Protein AF-A0A936VTT3-F1 (afdb_monomer)

Secondary structure (DSSP, 8-state):
--HHHHHHHHHHHHHHHHHHHHHHHHHHHHHHHHHHHHHHHHHHHHHHHHHHHHHHHHHHHHHHHHTT--HHHHHHHHHHHHHHHHH----HHHHHHHHHHHHHHHHHHHHHHTTT--TT---TTHHHHHHHHHHHHHHHHHHHHHHHHHHHHHTT-

Structure (mmCIF, N/CA/C/O backbone):
data_AF-A0A936VTT3-F1
#
_entry.id   AF-A0A936VTT3-F1
#
loop_
_atom_site.group_PDB
_atom_site.id
_atom_site.type_symbol
_atom_site.label_atom_id
_atom_site.label_alt_id
_atom_site.label_comp_id
_atom_site.label_asym_id
_atom_site.label_entity_id
_atom_site.label_seq_id
_atom_site.pdbx_PDB_ins_code
_atom_site.Cartn_x
_atom_site.Cartn_y
_atom_site.Cartn_z
_atom_site.occupancy
_atom_site.B_iso_or_equiv
_atom_site.auth_seq_id
_atom_site.auth_comp_id
_atom_site.auth_asym_id
_atom_site.auth_atom_id
_atom_site.pdbx_PDB_model_num
ATOM 1 N N . MET A 1 1 ? 55.363 -8.078 -52.628 1.00 52.88 1 MET A N 1
ATOM 2 C CA . MET A 1 1 ? 54.860 -7.042 -51.697 1.00 52.88 1 MET A CA 1
ATOM 3 C C . MET A 1 1 ? 53.351 -7.205 -51.496 1.00 52.88 1 MET A C 1
ATOM 5 O O . MET A 1 1 ? 52.594 -6.647 -52.268 1.00 52.88 1 MET A O 1
ATOM 9 N N . GLY A 1 2 ? 52.887 -8.005 -50.527 1.00 60.19 2 GLY A N 1
ATOM 10 C CA . GLY A 1 2 ? 51.433 -8.240 -50.359 1.00 60.19 2 GLY A CA 1
ATOM 11 C C . GLY A 1 2 ? 50.963 -8.640 -48.955 1.00 60.19 2 GLY A C 1
ATOM 12 O O . GLY A 1 2 ? 49.777 -8.562 -48.660 1.00 60.19 2 GLY A O 1
ATOM 13 N N . ARG A 1 3 ? 51.879 -9.020 -48.052 1.00 55.97 3 ARG A N 1
ATOM 14 C CA . ARG A 1 3 ? 51.529 -9.394 -46.670 1.00 55.97 3 ARG A CA 1
ATOM 15 C C . ARG A 1 3 ? 51.174 -8.180 -45.801 1.00 55.97 3 ARG A C 1
ATOM 17 O O . ARG A 1 3 ? 50.223 -8.247 -45.038 1.00 55.97 3 ARG A O 1
ATOM 24 N N . SER A 1 4 ? 51.875 -7.057 -45.973 1.00 63.56 4 SER A N 1
ATOM 25 C CA . SER A 1 4 ? 51.636 -5.826 -45.198 1.00 63.56 4 SER A CA 1
ATOM 26 C C . SER A 1 4 ? 50.225 -5.258 -45.416 1.00 63.56 4 SER A C 1
ATOM 28 O O . SER A 1 4 ? 49.505 -4.994 -44.457 1.00 63.56 4 SER A O 1
ATOM 30 N N . SER A 1 5 ? 49.774 -5.179 -46.672 1.00 64.44 5 SER A N 1
ATOM 31 C CA . SER A 1 5 ? 48.447 -4.653 -47.016 1.00 64.44 5 SER A CA 1
ATOM 32 C C . SER A 1 5 ? 47.303 -5.517 -46.477 1.00 64.44 5 SER A C 1
ATOM 34 O O . SER A 1 5 ? 46.291 -4.979 -46.038 1.00 64.44 5 SER A O 1
ATOM 36 N N . LYS A 1 6 ? 47.479 -6.846 -46.440 1.00 70.00 6 LYS A N 1
ATOM 37 C CA . LYS A 1 6 ? 46.494 -7.772 -45.865 1.00 70.00 6 LYS A CA 1
ATOM 38 C C . LYS A 1 6 ? 46.367 -7.602 -44.346 1.00 70.00 6 LYS A C 1
ATOM 40 O O . LYS A 1 6 ? 45.257 -7.502 -43.846 1.00 70.00 6 LYS A O 1
ATOM 45 N N . HIS A 1 7 ? 47.482 -7.454 -43.626 1.00 70.75 7 HIS A N 1
ATOM 46 C CA . HIS A 1 7 ? 47.455 -7.195 -42.179 1.00 70.75 7 HIS A CA 1
ATOM 47 C C . HIS A 1 7 ? 46.799 -5.857 -41.811 1.00 70.75 7 HIS A C 1
ATOM 49 O O . HIS A 1 7 ? 46.135 -5.769 -40.779 1.00 70.75 7 HIS A O 1
ATOM 55 N N . ILE A 1 8 ? 46.980 -4.820 -42.637 1.00 71.44 8 ILE A N 1
ATOM 56 C CA . ILE A 1 8 ? 46.328 -3.515 -42.447 1.00 71.44 8 ILE A CA 1
ATOM 57 C C . ILE A 1 8 ? 44.819 -3.631 -42.698 1.00 71.44 8 ILE A C 1
ATOM 59 O O . ILE A 1 8 ? 44.032 -3.138 -41.894 1.00 71.44 8 ILE A O 1
ATOM 63 N N . TYR A 1 9 ? 44.416 -4.323 -43.768 1.00 75.19 9 TYR A N 1
ATOM 64 C CA . TYR A 1 9 ? 43.008 -4.576 -44.075 1.00 75.19 9 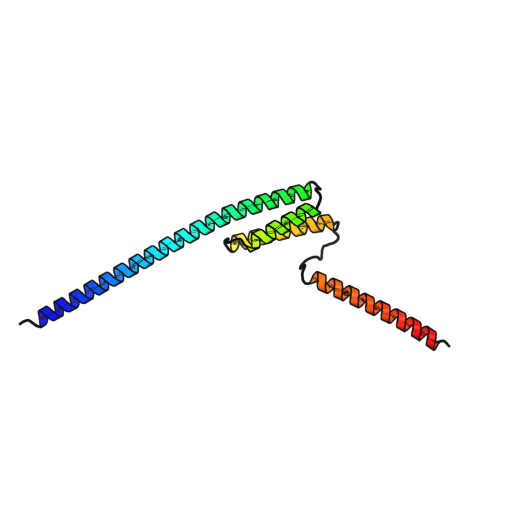TYR A CA 1
ATOM 65 C C . TYR A 1 9 ? 42.311 -5.383 -42.972 1.00 75.19 9 TYR A C 1
ATOM 67 O O . TYR A 1 9 ? 41.268 -4.961 -42.480 1.00 75.19 9 TYR A O 1
ATOM 75 N N . ASP A 1 10 ? 42.925 -6.477 -42.513 1.00 72.62 10 ASP A N 1
ATOM 76 C CA . ASP A 1 10 ? 42.374 -7.319 -41.448 1.00 72.62 10 ASP A CA 1
ATOM 77 C C . ASP A 1 10 ? 42.230 -6.523 -40.137 1.00 72.62 10 ASP A C 1
ATOM 79 O O . ASP A 1 10 ? 41.182 -6.571 -39.497 1.00 72.62 10 ASP A O 1
ATOM 83 N N . LYS A 1 11 ? 43.235 -5.716 -39.754 1.00 75.44 11 LYS A N 1
ATOM 84 C CA . LYS A 1 11 ? 43.142 -4.830 -38.576 1.00 75.44 11 LYS A CA 1
ATOM 85 C C . LYS A 1 11 ? 42.006 -3.818 -38.687 1.00 75.44 11 LYS A C 1
ATOM 87 O O . LYS A 1 11 ? 41.320 -3.584 -37.694 1.00 75.44 11 LYS A O 1
ATOM 92 N N . ASN A 1 12 ? 41.821 -3.219 -39.861 1.00 77.88 12 ASN A N 1
ATOM 93 C CA . ASN A 1 12 ? 40.739 -2.268 -40.093 1.00 77.88 12 ASN A CA 1
ATOM 94 C C . ASN A 1 12 ? 39.377 -2.963 -40.000 1.00 77.88 12 ASN A C 1
ATOM 96 O O . ASN A 1 12 ? 38.514 -2.476 -39.282 1.00 77.88 12 ASN A O 1
ATOM 100 N N . LEU A 1 13 ? 39.227 -4.153 -40.590 1.00 81.19 13 LEU A N 1
ATOM 101 C CA . LEU A 1 13 ? 38.000 -4.947 -40.502 1.00 81.19 13 LEU A CA 1
ATOM 102 C C . LEU A 1 13 ? 37.660 -5.336 -39.053 1.00 81.19 13 LEU A C 1
ATOM 104 O O . LEU A 1 13 ? 36.518 -5.200 -38.620 1.00 81.19 13 LEU A O 1
ATOM 108 N N . PHE A 1 14 ? 38.648 -5.772 -38.263 1.00 81.88 14 PHE A N 1
ATOM 109 C CA . PHE A 1 14 ? 38.439 -6.062 -36.839 1.00 81.88 14 PHE A CA 1
ATOM 110 C C . PHE A 1 14 ? 38.088 -4.812 -36.028 1.00 81.88 14 PHE A C 1
ATOM 112 O O . PHE A 1 14 ? 37.293 -4.898 -35.089 1.00 81.88 14 PHE A O 1
ATOM 119 N N . ARG A 1 15 ? 38.655 -3.654 -36.382 1.00 85.56 15 ARG A N 1
ATOM 120 C CA . ARG A 1 15 ? 38.317 -2.378 -35.749 1.00 85.56 15 ARG A CA 1
ATOM 121 C C . ARG A 1 15 ? 36.884 -1.968 -36.075 1.00 85.56 15 ARG A C 1
ATOM 123 O O . ARG A 1 15 ? 36.133 -1.692 -35.151 1.00 85.56 15 ARG A O 1
ATOM 130 N N . ASP A 1 16 ? 36.482 -2.046 -37.338 1.00 85.06 16 ASP A N 1
ATOM 131 C CA . ASP A 1 16 ? 35.131 -1.700 -37.785 1.00 85.06 16 ASP A CA 1
ATOM 132 C C . ASP A 1 16 ? 34.078 -2.634 -37.164 1.00 85.06 16 ASP A C 1
ATOM 134 O O . ASP A 1 16 ? 33.021 -2.186 -36.719 1.00 85.06 16 ASP A O 1
ATOM 138 N N . HIS A 1 17 ? 34.378 -3.932 -37.038 1.00 87.50 17 HIS A N 1
ATOM 139 C CA . HIS A 1 17 ? 33.523 -4.876 -36.311 1.00 87.50 17 HIS A CA 1
ATOM 140 C C . HIS A 1 17 ? 33.445 -4.566 -34.810 1.00 87.50 17 HIS A C 1
ATOM 142 O O . HIS A 1 17 ? 32.365 -4.644 -34.223 1.00 87.50 17 HIS A O 1
ATOM 148 N N . SER A 1 18 ? 34.565 -4.197 -34.184 1.00 88.19 18 SER A N 1
ATOM 149 C CA . SER A 1 18 ? 34.611 -3.801 -32.771 1.00 88.19 18 SER A CA 1
ATOM 150 C C . SER A 1 18 ? 33.811 -2.521 -32.520 1.00 88.19 18 SER A C 1
ATOM 152 O O . SER A 1 18 ? 33.022 -2.456 -31.577 1.00 88.19 18 SER A O 1
ATOM 154 N N . ASP A 1 19 ? 33.947 -1.530 -33.399 1.00 91.25 19 ASP A N 1
ATOM 155 C CA . ASP A 1 19 ? 33.220 -0.266 -33.320 1.00 91.25 19 ASP A CA 1
ATOM 156 C C . ASP A 1 19 ? 31.721 -0.471 -33.596 1.00 91.25 19 ASP A C 1
ATOM 158 O O . ASP A 1 19 ? 30.884 0.074 -32.873 1.00 91.25 19 ASP A O 1
ATOM 162 N N . SER A 1 20 ? 31.363 -1.345 -34.544 1.00 92.69 20 SER A N 1
ATOM 163 C CA . SER A 1 20 ? 29.973 -1.760 -34.779 1.00 92.69 20 SER A CA 1
ATOM 164 C C . SER A 1 20 ? 29.367 -2.458 -33.558 1.00 92.69 20 SER A C 1
ATOM 166 O O . SER A 1 20 ? 28.242 -2.147 -33.165 1.00 92.69 20 SER A O 1
ATOM 168 N N . LEU A 1 21 ? 30.108 -3.364 -32.911 1.00 92.81 21 LEU A N 1
ATOM 169 C CA . LEU A 1 21 ? 29.641 -4.058 -31.710 1.00 92.81 21 LEU A CA 1
ATOM 170 C C . LEU A 1 21 ? 29.447 -3.091 -30.536 1.00 92.81 21 LEU A C 1
ATOM 172 O O . LEU A 1 21 ? 28.419 -3.152 -29.866 1.00 92.81 21 LEU A O 1
ATOM 176 N N . LYS A 1 22 ? 30.391 -2.168 -30.313 1.00 94.25 22 LYS A N 1
ATOM 177 C CA . LYS A 1 22 ? 30.259 -1.117 -29.289 1.00 94.25 22 LYS A CA 1
ATOM 178 C C . LYS A 1 22 ? 29.064 -0.214 -29.562 1.00 94.25 22 LYS A C 1
ATOM 180 O O . LYS A 1 22 ? 28.317 0.091 -28.639 1.00 94.25 22 LYS A O 1
ATOM 185 N N . SER A 1 23 ? 28.866 0.190 -30.816 1.00 94.62 23 SER A N 1
ATOM 186 C CA . SER A 1 23 ? 27.719 1.004 -31.216 1.00 94.62 23 SER A CA 1
ATOM 187 C C . SER A 1 23 ? 26.404 0.284 -30.909 1.00 94.62 23 SER A C 1
ATOM 189 O O . SER A 1 23 ? 25.565 0.851 -30.216 1.00 94.62 23 SER A O 1
ATOM 191 N N . LYS A 1 24 ? 26.272 -0.991 -31.300 1.00 94.88 24 LYS A N 1
ATOM 192 C CA . LYS A 1 24 ? 25.092 -1.818 -30.996 1.00 94.88 24 LYS A CA 1
ATOM 193 C C . LYS A 1 24 ? 24.879 -2.033 -29.496 1.00 94.88 24 LYS A C 1
ATOM 195 O O . LYS A 1 24 ? 23.750 -2.012 -29.019 1.00 94.88 24 LYS A O 1
ATOM 200 N N . ALA A 1 25 ? 25.950 -2.238 -28.732 1.00 95.25 25 ALA A N 1
ATOM 201 C CA . ALA A 1 25 ? 25.849 -2.353 -27.282 1.00 95.25 25 ALA A CA 1
ATOM 202 C C . ALA A 1 25 ? 25.331 -1.043 -26.669 1.00 95.25 25 ALA A C 1
ATOM 204 O O . ALA A 1 25 ? 24.398 -1.065 -25.871 1.00 95.25 25 ALA A O 1
ATOM 205 N N . ASN A 1 26 ? 25.876 0.100 -27.094 1.00 96.19 26 ASN A N 1
ATOM 206 C CA . ASN A 1 26 ? 25.441 1.415 -26.628 1.00 96.19 26 ASN A CA 1
ATOM 207 C C . ASN A 1 26 ? 23.978 1.702 -26.984 1.00 96.19 26 ASN A C 1
ATOM 209 O O . ASN A 1 26 ? 23.251 2.214 -26.136 1.00 96.19 26 ASN A O 1
ATOM 213 N N . THR A 1 27 ? 23.518 1.341 -28.188 1.00 96.50 27 THR A N 1
ATOM 214 C CA . THR A 1 27 ? 22.101 1.506 -28.552 1.00 96.50 27 THR A CA 1
ATOM 215 C C . THR A 1 27 ? 21.198 0.669 -27.653 1.00 96.50 27 THR A C 1
ATOM 217 O O . THR A 1 27 ? 20.230 1.200 -27.120 1.00 96.50 27 THR A O 1
ATOM 220 N N . ILE A 1 28 ? 21.558 -0.593 -27.386 1.00 96.31 28 ILE A N 1
ATOM 221 C CA . ILE A 1 28 ? 20.803 -1.454 -26.461 1.00 96.31 28 ILE A CA 1
ATOM 222 C C . ILE A 1 28 ? 20.784 -0.857 -25.046 1.00 96.31 28 ILE A C 1
ATOM 224 O O . ILE A 1 28 ? 19.747 -0.868 -24.387 1.00 96.31 28 ILE A O 1
ATOM 228 N N . PHE A 1 29 ? 21.899 -0.303 -24.561 1.00 97.25 29 PHE A N 1
ATOM 229 C CA . PHE A 1 29 ? 21.932 0.350 -23.248 1.00 97.25 29 PHE A CA 1
ATOM 230 C C . PHE A 1 29 ? 21.021 1.579 -23.176 1.00 97.25 29 PHE A C 1
ATOM 232 O O . PHE A 1 29 ? 20.329 1.765 -22.171 1.00 97.25 29 PHE A O 1
ATOM 239 N N . GLU A 1 30 ? 20.991 2.406 -24.222 1.00 97.25 30 GLU A N 1
ATOM 240 C CA . GLU A 1 30 ? 20.092 3.561 -24.272 1.00 97.25 30 GLU A CA 1
ATOM 241 C C . GLU A 1 30 ? 18.618 3.137 -24.385 1.00 97.25 30 GLU A C 1
ATOM 243 O O . GLU A 1 30 ? 17.767 3.719 -23.708 1.00 97.25 30 GLU A O 1
ATOM 248 N N . GLU A 1 31 ? 18.308 2.074 -25.133 1.00 96.62 31 GLU A N 1
ATOM 249 C CA . GLU A 1 31 ? 16.965 1.476 -25.180 1.00 96.62 31 GLU A CA 1
ATOM 250 C C . GLU A 1 31 ? 16.537 0.905 -23.821 1.00 96.62 31 GLU A C 1
ATOM 252 O O . GLU A 1 31 ? 15.441 1.180 -23.337 1.00 96.62 31 GLU A O 1
ATOM 257 N N . LEU A 1 32 ? 17.409 0.171 -23.127 1.00 96.00 32 LEU A N 1
ATOM 258 C CA . LEU A 1 32 ? 17.116 -0.338 -21.783 1.00 96.00 32 LEU A CA 1
ATOM 259 C C . LEU A 1 32 ? 16.866 0.799 -20.788 1.00 96.00 32 LEU A C 1
ATOM 261 O O . LEU A 1 32 ? 15.989 0.714 -19.924 1.00 96.00 32 LEU A O 1
ATOM 265 N N . LYS A 1 33 ? 17.623 1.889 -20.908 1.00 96.88 33 LYS A N 1
ATOM 266 C CA . LYS A 1 33 ? 17.462 3.078 -20.072 1.00 96.88 33 LYS A CA 1
ATOM 267 C C . LYS A 1 33 ? 16.148 3.796 -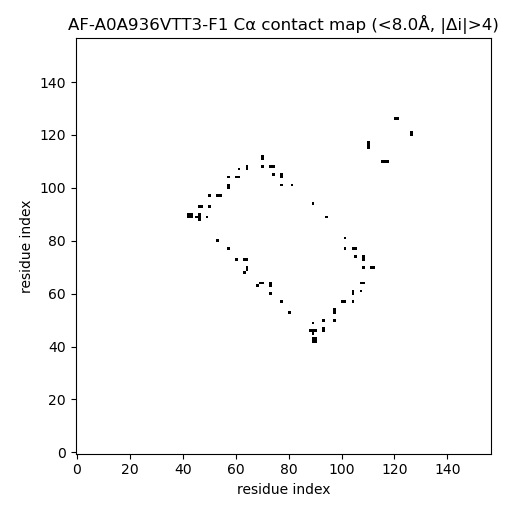20.364 1.00 96.88 33 LYS A C 1
ATOM 269 O O . LYS A 1 33 ? 15.509 4.263 -19.419 1.00 96.88 33 LYS A O 1
ATOM 274 N N . SER A 1 34 ? 15.737 3.885 -21.628 1.00 96.44 34 SER A N 1
ATOM 275 C CA . SER A 1 34 ? 14.458 4.492 -22.005 1.00 96.44 34 SER A CA 1
ATOM 276 C C . SER A 1 34 ? 13.279 3.642 -21.524 1.00 96.44 34 SER A C 1
ATOM 278 O O . SER A 1 34 ? 12.391 4.178 -20.861 1.00 96.44 34 SER A O 1
ATOM 280 N N . LEU A 1 35 ? 13.325 2.319 -21.716 1.00 95.62 35 LEU A N 1
ATOM 281 C CA . LEU A 1 35 ? 12.313 1.380 -21.221 1.00 95.62 35 LEU A CA 1
ATOM 282 C C . LEU A 1 35 ? 12.193 1.420 -19.696 1.00 95.62 35 LEU A C 1
ATOM 284 O O . LEU A 1 35 ? 11.089 1.516 -19.163 1.00 95.62 35 LEU A O 1
ATOM 288 N N . ARG A 1 36 ? 13.321 1.434 -18.973 1.00 94.50 36 ARG A N 1
ATOM 289 C CA . ARG A 1 36 ? 13.322 1.576 -17.509 1.00 94.50 36 ARG A CA 1
ATOM 290 C C . ARG A 1 36 ? 12.673 2.886 -17.063 1.00 94.50 36 ARG A C 1
ATOM 292 O O . ARG A 1 36 ? 11.918 2.895 -16.093 1.00 94.50 36 ARG A O 1
ATOM 299 N N . LYS A 1 37 ? 12.972 3.998 -17.742 1.00 95.69 37 LYS A N 1
ATOM 300 C CA . LYS A 1 37 ? 12.357 5.300 -17.439 1.00 95.69 37 LYS A CA 1
ATOM 301 C C . LYS A 1 37 ? 10.851 5.281 -17.694 1.00 95.69 37 LYS A C 1
ATOM 303 O O . LYS A 1 37 ? 10.111 5.768 -16.846 1.00 95.69 37 LYS A O 1
ATOM 308 N N . ALA A 1 38 ? 10.415 4.706 -18.813 1.00 94.75 38 ALA A N 1
ATOM 309 C CA . ALA A 1 38 ? 9.002 4.585 -19.155 1.00 94.75 38 ALA A CA 1
ATOM 310 C C . ALA A 1 38 ? 8.242 3.735 -18.125 1.00 94.75 38 ALA A C 1
ATOM 312 O O . ALA A 1 38 ? 7.236 4.191 -17.590 1.00 94.75 38 ALA A O 1
ATOM 313 N N . LEU A 1 39 ? 8.779 2.566 -17.760 1.00 91.25 39 LEU A N 1
ATOM 314 C CA . LEU A 1 39 ? 8.183 1.690 -16.747 1.00 91.25 39 LEU A CA 1
ATOM 315 C C . LEU A 1 39 ? 8.071 2.382 -15.382 1.00 91.25 39 LEU A C 1
ATOM 317 O O . LEU A 1 39 ? 7.041 2.292 -14.721 1.00 91.25 39 LEU A O 1
ATOM 321 N N . ASN A 1 40 ? 9.115 3.102 -14.962 1.00 90.25 40 ASN A N 1
ATOM 322 C CA . ASN A 1 40 ? 9.082 3.867 -13.716 1.00 90.25 40 ASN A CA 1
ATOM 323 C C . ASN A 1 40 ? 8.039 4.992 -13.759 1.00 90.25 40 ASN A C 1
ATOM 325 O O . ASN A 1 40 ? 7.362 5.234 -12.763 1.00 90.25 40 ASN A O 1
ATOM 329 N N . ALA A 1 41 ? 7.905 5.685 -14.892 1.00 92.12 41 ALA A N 1
ATOM 330 C CA . ALA A 1 41 ? 6.900 6.730 -15.057 1.00 92.12 41 ALA A CA 1
ATOM 331 C C . ALA A 1 41 ? 5.479 6.154 -14.970 1.00 92.12 41 ALA A C 1
ATOM 333 O O . ALA A 1 41 ? 4.651 6.693 -14.237 1.00 92.12 41 ALA A O 1
ATOM 334 N N . GLU A 1 42 ? 5.225 5.029 -15.641 1.00 90.81 42 GLU A N 1
ATOM 335 C CA . GLU A 1 42 ? 3.935 4.338 -15.599 1.00 90.81 42 GLU A CA 1
ATOM 336 C C . GLU A 1 42 ? 3.608 3.824 -14.189 1.00 90.81 42 GLU A C 1
ATOM 338 O O . GLU A 1 42 ? 2.496 4.028 -13.702 1.00 90.81 42 GLU A O 1
ATOM 343 N N . LEU A 1 43 ? 4.577 3.210 -13.498 1.00 89.81 43 LEU A N 1
ATOM 344 C CA . LEU A 1 43 ? 4.402 2.780 -12.109 1.00 89.81 43 LEU A CA 1
ATOM 345 C C . LEU A 1 43 ? 4.078 3.957 -11.192 1.00 89.81 43 LEU A C 1
ATOM 347 O O . LEU A 1 43 ? 3.154 3.857 -10.392 1.00 89.81 43 LEU A O 1
ATOM 351 N N . ASN A 1 44 ? 4.790 5.077 -11.323 1.00 90.25 44 ASN A N 1
ATOM 352 C CA . ASN A 1 44 ? 4.531 6.269 -10.518 1.00 90.25 44 ASN A CA 1
ATOM 353 C C . ASN A 1 44 ? 3.143 6.853 -10.791 1.00 90.25 44 ASN A C 1
ATOM 355 O O . ASN A 1 44 ? 2.469 7.283 -9.858 1.00 90.25 44 ASN A O 1
ATOM 359 N N . GLN A 1 45 ? 2.701 6.864 -12.048 1.00 91.81 45 GLN A N 1
ATOM 360 C CA . GLN A 1 45 ? 1.365 7.332 -12.396 1.00 91.81 45 GLN A CA 1
ATOM 361 C C . GLN A 1 45 ? 0.285 6.427 -11.789 1.00 91.81 45 GLN A C 1
ATOM 363 O O . GLN A 1 45 ? -0.570 6.916 -11.052 1.00 91.81 45 GLN A O 1
ATOM 368 N N . LYS A 1 46 ? 0.372 5.109 -12.008 1.00 90.00 46 LYS A N 1
ATOM 369 C CA . LYS A 1 46 ? -0.566 4.140 -11.415 1.00 90.00 46 LYS A CA 1
ATOM 370 C C . LYS A 1 46 ? -0.567 4.212 -9.890 1.00 90.00 46 LYS A C 1
ATOM 372 O O . LYS A 1 46 ? -1.621 4.144 -9.266 1.00 90.00 46 LYS A O 1
ATOM 377 N N . SER A 1 47 ? 0.611 4.381 -9.287 1.00 90.56 47 SER A N 1
ATOM 378 C CA . SER A 1 47 ? 0.773 4.527 -7.840 1.00 90.56 47 SER A CA 1
ATOM 379 C C . SER A 1 47 ? 0.006 5.734 -7.306 1.00 90.56 47 SER A C 1
ATOM 381 O O . SER A 1 47 ? -0.730 5.600 -6.328 1.00 90.56 47 SER A O 1
ATOM 383 N N . LYS A 1 48 ? 0.089 6.886 -7.984 1.00 91.06 48 LYS A N 1
ATOM 384 C CA . LYS A 1 48 ? -0.668 8.092 -7.619 1.00 91.06 48 LYS A CA 1
ATOM 385 C C . LYS A 1 48 ? -2.173 7.886 -7.730 1.00 91.06 48 LYS A C 1
ATOM 387 O O . LYS A 1 48 ? -2.876 8.142 -6.760 1.00 91.06 48 LYS A O 1
ATOM 392 N N . GLU A 1 49 ? -2.654 7.356 -8.851 1.00 91.56 49 GLU A N 1
ATOM 393 C CA . GLU A 1 49 ? -4.089 7.119 -9.083 1.00 91.56 49 GLU A CA 1
ATOM 394 C C . GLU A 1 49 ? -4.693 6.184 -8.018 1.00 91.56 49 GLU A C 1
ATOM 396 O O . GLU A 1 49 ? -5.740 6.463 -7.428 1.00 91.56 49 GLU A O 1
ATOM 401 N N . ILE A 1 50 ? -3.994 5.088 -7.708 1.00 89.81 50 ILE A N 1
ATOM 402 C CA . ILE A 1 50 ? -4.390 4.143 -6.657 1.00 89.81 50 ILE A CA 1
ATOM 403 C C . ILE A 1 50 ? -4.379 4.824 -5.283 1.00 89.81 50 ILE A C 1
ATOM 405 O O . ILE A 1 50 ? -5.313 4.661 -4.493 1.00 89.81 50 ILE A O 1
ATOM 409 N N . THR A 1 51 ? -3.336 5.602 -4.997 1.00 89.50 51 THR A N 1
ATOM 410 C CA . THR A 1 51 ? -3.180 6.317 -3.727 1.00 89.50 51 THR A CA 1
ATOM 411 C C . THR A 1 51 ? -4.285 7.348 -3.528 1.00 89.50 51 THR A C 1
ATOM 413 O O . THR A 1 51 ? -4.849 7.439 -2.440 1.00 89.50 51 THR A O 1
ATOM 416 N N . GLU A 1 52 ? -4.656 8.090 -4.567 1.00 92.25 52 GLU A N 1
ATOM 417 C CA . GLU A 1 52 ? -5.776 9.035 -4.554 1.00 92.25 52 GLU A CA 1
ATOM 418 C C . GLU A 1 52 ? -7.118 8.324 -4.324 1.00 92.25 52 GLU A C 1
ATOM 420 O O . GLU A 1 52 ? -7.892 8.724 -3.450 1.00 92.25 52 GLU A O 1
ATOM 425 N N . SER A 1 53 ? -7.367 7.211 -5.019 1.00 92.19 53 SER A N 1
ATOM 426 C CA . SER A 1 53 ? -8.562 6.380 -4.817 1.00 92.19 53 SER A CA 1
ATOM 427 C C . SER A 1 53 ? -8.681 5.865 -3.375 1.00 92.19 53 SER A C 1
ATOM 429 O O . SER A 1 53 ? -9.735 5.985 -2.749 1.00 92.19 53 SER A O 1
ATOM 431 N N . ILE A 1 54 ? -7.598 5.353 -2.784 1.00 90.56 54 ILE A N 1
ATOM 432 C CA . ILE A 1 54 ? -7.633 4.895 -1.387 1.00 90.56 54 ILE A CA 1
ATOM 433 C C . ILE A 1 54 ? -7.794 6.075 -0.427 1.00 90.56 54 ILE A C 1
ATOM 435 O O . ILE A 1 54 ? -8.588 5.993 0.507 1.00 90.56 54 ILE A O 1
ATOM 439 N N . ASN A 1 55 ? -7.098 7.189 -0.663 1.00 90.44 55 ASN A N 1
ATOM 440 C CA . ASN A 1 55 ? -7.210 8.386 0.171 1.00 90.44 55 ASN A CA 1
ATOM 441 C C . ASN A 1 55 ? -8.639 8.935 0.209 1.00 90.44 55 ASN A C 1
ATOM 443 O O . ASN A 1 55 ? -9.123 9.295 1.279 1.00 90.44 55 ASN A O 1
ATOM 447 N N . THR A 1 56 ? -9.331 8.975 -0.929 1.00 92.88 56 THR A N 1
ATOM 448 C CA . THR A 1 56 ? -10.731 9.425 -0.977 1.00 92.88 56 THR A CA 1
ATOM 449 C C . THR A 1 56 ? -11.650 8.480 -0.202 1.00 92.88 56 THR A C 1
ATOM 451 O O . THR A 1 56 ? -12.490 8.941 0.570 1.00 92.88 56 THR A O 1
ATOM 454 N N . ARG A 1 57 ? -11.456 7.157 -0.313 1.00 91.81 57 ARG A N 1
ATOM 455 C CA . ARG A 1 57 ? -12.196 6.170 0.495 1.00 91.81 57 ARG A CA 1
ATOM 456 C C . ARG A 1 57 ? -11.930 6.330 1.993 1.00 91.81 57 ARG A C 1
ATOM 458 O O . ARG A 1 57 ? -12.883 6.318 2.767 1.00 91.81 57 ARG A O 1
ATOM 465 N N . LEU A 1 58 ? -10.670 6.513 2.394 1.00 90.75 58 LEU A N 1
ATOM 466 C CA . LEU A 1 58 ? -10.294 6.743 3.793 1.00 90.75 58 LEU A CA 1
ATOM 467 C C . LEU A 1 58 ? -10.916 8.033 4.335 1.00 90.75 58 LEU A C 1
ATOM 469 O O . LEU A 1 58 ? -11.531 8.002 5.396 1.00 90.75 58 LEU A O 1
ATOM 473 N N . SER A 1 59 ? -10.863 9.128 3.574 1.00 89.94 59 SER A N 1
ATOM 474 C CA . SER A 1 59 ? -11.478 10.399 3.970 1.00 89.94 59 SER A CA 1
ATOM 475 C C . SER A 1 59 ? -13.000 10.282 4.124 1.00 89.94 59 SER A C 1
ATOM 477 O O . SER A 1 59 ? -13.569 10.772 5.099 1.00 89.94 59 SER A O 1
ATOM 479 N N . ASN A 1 60 ? -13.671 9.550 3.228 1.00 90.44 60 ASN A N 1
ATOM 480 C CA . ASN A 1 60 ? -15.102 9.267 3.358 1.00 90.44 60 ASN A CA 1
ATOM 481 C C . ASN A 1 60 ? -15.418 8.451 4.624 1.00 90.44 60 ASN A C 1
ATOM 483 O O . ASN A 1 60 ? -16.450 8.670 5.261 1.00 90.44 60 ASN A O 1
ATOM 487 N N . ILE A 1 61 ? -14.551 7.505 5.000 1.00 88.00 61 ILE A N 1
ATOM 488 C CA . ILE A 1 61 ? -14.693 6.745 6.249 1.00 88.00 61 ILE A CA 1
ATOM 489 C C . ILE A 1 61 ? -14.497 7.671 7.453 1.00 88.00 61 ILE A C 1
ATOM 491 O O . ILE A 1 61 ? -15.338 7.663 8.346 1.00 88.00 61 ILE A O 1
ATOM 495 N N . GLU A 1 62 ? -13.470 8.520 7.461 1.00 86.25 62 GLU A N 1
ATOM 496 C CA . GLU A 1 62 ? -13.230 9.513 8.519 1.00 86.25 62 GLU A CA 1
ATOM 497 C C . GLU A 1 62 ? -14.415 10.464 8.715 1.00 86.25 62 GLU A C 1
ATOM 499 O O . GLU A 1 62 ? -14.860 10.690 9.843 1.00 86.25 62 GLU A O 1
ATOM 504 N N . GLN A 1 63 ? -14.999 10.965 7.626 1.00 89.00 63 GLN A N 1
ATOM 505 C CA . GLN A 1 63 ? -16.212 11.781 7.686 1.00 89.00 63 GLN A CA 1
ATOM 506 C C . GLN A 1 63 ? -17.382 11.015 8.318 1.00 89.00 63 GLN A C 1
ATOM 508 O O . GLN A 1 63 ? -18.074 11.549 9.188 1.00 89.00 63 GLN A O 1
ATOM 513 N N . LYS A 1 64 ? -17.578 9.743 7.944 1.00 86.50 64 LYS A N 1
ATOM 514 C CA . LYS A 1 64 ? -18.624 8.891 8.532 1.00 86.50 64 LYS A CA 1
ATOM 515 C C . LYS A 1 64 ? -18.387 8.624 10.020 1.00 86.50 64 LYS A C 1
ATOM 517 O O . LYS A 1 64 ? -19.345 8.678 10.792 1.00 86.50 64 LYS A O 1
ATOM 522 N N . ILE A 1 65 ? -17.137 8.411 10.436 1.00 82.56 65 ILE A N 1
ATOM 523 C CA . ILE A 1 65 ? -16.755 8.275 11.852 1.00 82.56 65 ILE A CA 1
ATOM 524 C C . ILE A 1 65 ? -17.149 9.540 12.626 1.00 82.56 65 ILE A C 1
ATOM 526 O O . ILE A 1 65 ? -17.766 9.449 13.688 1.00 82.56 65 ILE A O 1
ATOM 530 N N . ASN A 1 66 ? -16.846 10.720 12.080 1.00 82.00 66 ASN A N 1
ATOM 531 C CA . ASN A 1 66 ? -17.163 12.000 12.717 1.00 82.00 66 ASN A CA 1
ATOM 532 C C . ASN A 1 66 ? -18.670 12.281 12.778 1.00 82.00 66 ASN A C 1
ATOM 534 O O . ASN A 1 66 ? -19.138 12.855 13.757 1.00 82.00 66 ASN A O 1
ATOM 538 N N . SER A 1 67 ? -19.433 11.825 11.782 1.00 83.44 67 SER A N 1
ATOM 539 C CA . SER A 1 67 ? -20.899 11.948 11.754 1.00 83.44 67 SER A CA 1
ATOM 540 C C . SER A 1 67 ? -21.637 11.031 12.744 1.00 83.44 67 SER A C 1
ATOM 542 O O . SER A 1 67 ? -22.856 11.115 12.857 1.00 83.44 67 SER A O 1
ATOM 544 N N . GLY A 1 68 ? -20.924 10.154 13.463 1.00 75.12 68 GLY A N 1
ATOM 545 C CA . GLY A 1 68 ? -21.527 9.228 14.426 1.00 75.12 68 GLY A CA 1
ATOM 546 C C . GLY A 1 68 ? -22.183 8.000 13.789 1.00 75.12 68 GLY A C 1
ATOM 547 O O . GLY A 1 68 ? -23.041 7.372 14.409 1.00 75.12 68 GLY A O 1
ATOM 548 N N . ALA A 1 69 ? -21.799 7.642 12.559 1.00 77.88 69 ALA A N 1
ATOM 549 C CA . ALA A 1 69 ? -22.272 6.421 11.917 1.00 77.88 69 ALA A CA 1
ATOM 550 C C . ALA 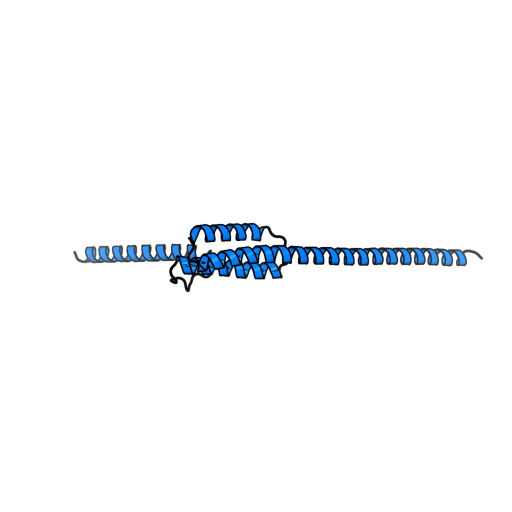A 1 69 ? -21.828 5.164 12.691 1.00 77.88 69 ALA A C 1
ATOM 552 O O . ALA A 1 69 ? -20.851 5.175 13.444 1.00 77.88 69 ALA A O 1
ATOM 553 N N . VAL A 1 70 ? -22.545 4.053 12.492 1.00 77.69 70 VAL A N 1
ATOM 554 C CA . VAL A 1 70 ? -22.261 2.786 13.181 1.00 77.69 70 VAL A CA 1
ATOM 555 C C . VAL A 1 70 ? -20.815 2.354 12.902 1.00 77.69 70 VAL A C 1
ATOM 557 O O . VAL A 1 70 ? -20.425 2.135 11.759 1.00 77.69 70 VAL A O 1
ATOM 560 N N . LEU A 1 71 ? -20.018 2.207 13.963 1.00 81.38 71 LEU A N 1
ATOM 561 C CA . LEU A 1 71 ? -18.567 1.987 13.878 1.00 81.38 71 LEU A CA 1
ATOM 562 C C . LEU A 1 71 ? -18.183 0.615 13.300 1.00 81.38 71 LEU A C 1
ATOM 564 O O . LEU A 1 71 ? -17.134 0.471 12.679 1.00 81.38 71 LEU A O 1
ATOM 568 N N . LYS A 1 72 ? -19.029 -0.404 13.496 1.00 82.19 72 LYS A N 1
ATOM 569 C CA . LYS A 1 72 ? -18.765 -1.786 13.065 1.00 82.19 72 LYS A CA 1
ATOM 570 C C . LYS A 1 72 ? -18.608 -1.939 11.538 1.00 82.19 72 LYS A C 1
ATOM 572 O O . LYS A 1 72 ? -17.560 -2.429 11.131 1.00 82.19 72 LYS A O 1
ATOM 577 N N . PRO A 1 73 ? -19.554 -1.493 10.687 1.00 87.19 73 PRO A N 1
ATOM 578 C CA . PRO A 1 73 ? -19.384 -1.570 9.234 1.00 87.19 73 PRO A CA 1
ATOM 579 C C . PRO A 1 73 ? -18.197 -0.738 8.728 1.00 87.19 73 PRO A C 1
ATOM 581 O O . PRO A 1 73 ? -17.497 -1.176 7.823 1.00 87.19 73 PRO A O 1
ATOM 584 N N . LEU A 1 74 ? -17.902 0.409 9.352 1.00 86.62 74 LEU A N 1
ATOM 585 C CA . LEU A 1 74 ? -16.730 1.221 8.995 1.00 86.62 74 LEU A CA 1
ATOM 586 C C . LEU A 1 74 ? -15.411 0.492 9.281 1.00 86.62 74 LEU A C 1
ATOM 588 O O . LEU A 1 74 ? -14.467 0.582 8.501 1.00 86.62 74 LEU A O 1
ATOM 592 N N . PHE A 1 75 ? -15.349 -0.260 10.380 1.00 87.19 75 PHE A N 1
ATOM 593 C CA . PHE A 1 75 ? -14.188 -1.079 10.715 1.00 87.19 75 PHE A CA 1
ATOM 594 C C . PHE A 1 75 ? -13.980 -2.232 9.724 1.00 87.19 75 PHE A C 1
ATOM 596 O O . PHE A 1 75 ? -12.845 -2.514 9.338 1.00 87.19 75 PHE A O 1
ATOM 603 N N . ASP A 1 76 ? -15.062 -2.881 9.295 1.00 88.44 76 ASP A N 1
ATOM 604 C CA . ASP A 1 76 ? -14.998 -3.947 8.292 1.00 88.44 76 ASP A CA 1
ATOM 605 C C . ASP A 1 76 ? -14.591 -3.399 6.914 1.00 88.44 76 ASP A C 1
ATOM 607 O O . ASP A 1 76 ? -13.809 -4.031 6.204 1.00 88.44 76 ASP A O 1
ATOM 611 N N . ASP A 1 77 ? -15.029 -2.190 6.558 1.00 89.25 77 ASP A N 1
ATOM 612 C CA . ASP A 1 77 ? -14.586 -1.519 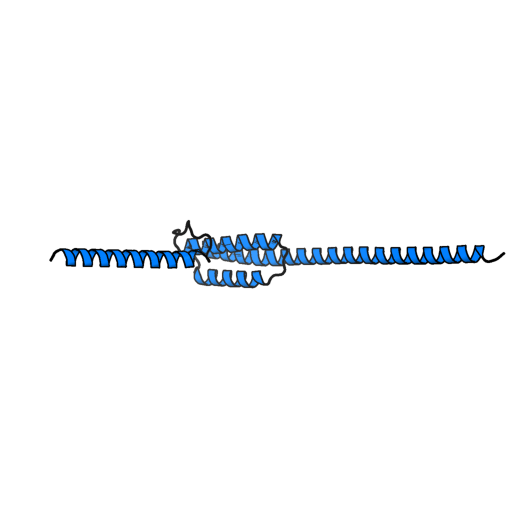5.334 1.00 89.25 77 ASP A CA 1
ATOM 613 C C . ASP A 1 77 ? -13.097 -1.135 5.387 1.00 89.25 77 ASP A C 1
ATOM 615 O O . ASP A 1 77 ? -12.378 -1.354 4.411 1.00 89.25 77 ASP A O 1
ATOM 619 N N . LEU A 1 78 ? -12.584 -0.662 6.532 1.00 91.00 78 LEU A N 1
ATOM 620 C CA . LEU A 1 78 ? -11.139 -0.449 6.701 1.00 91.00 78 LEU A CA 1
ATOM 621 C C . LEU A 1 78 ? -10.340 -1.752 6.568 1.00 91.00 78 LEU A C 1
ATOM 623 O O . LEU A 1 78 ? -9.250 -1.744 5.995 1.00 91.00 78 LEU A O 1
ATOM 627 N N . LYS A 1 79 ? -10.865 -2.882 7.058 1.00 90.38 79 LYS A N 1
ATOM 628 C CA . LYS A 1 79 ? -10.227 -4.194 6.863 1.00 90.38 79 LYS A CA 1
ATOM 629 C C . LYS A 1 79 ? -10.160 -4.587 5.392 1.00 90.38 79 LYS A C 1
ATOM 631 O O . LYS A 1 79 ? -9.109 -5.042 4.953 1.00 90.38 79 LYS A O 1
ATOM 636 N N . LYS A 1 80 ? -11.228 -4.368 4.621 1.00 91.75 80 LYS A N 1
ATOM 637 C CA . LYS A 1 80 ? -11.208 -4.614 3.168 1.00 91.75 80 LYS A CA 1
ATOM 638 C C . LYS A 1 80 ? -10.146 -3.760 2.481 1.00 91.75 80 LYS A C 1
ATOM 640 O O . LYS A 1 80 ? -9.351 -4.286 1.712 1.00 91.75 80 LYS A O 1
ATOM 645 N N . ILE A 1 81 ? -10.060 -2.472 2.827 1.00 90.69 81 ILE A N 1
ATOM 646 C CA . ILE A 1 81 ? -9.006 -1.584 2.310 1.00 90.69 81 ILE A CA 1
ATOM 647 C C . ILE A 1 81 ? -7.616 -2.106 2.701 1.00 90.69 81 ILE A C 1
ATOM 649 O O . ILE A 1 81 ? -6.698 -2.070 1.886 1.00 90.69 81 ILE A O 1
ATOM 653 N N . GLN A 1 82 ? -7.444 -2.631 3.917 1.00 89.44 82 GLN A N 1
ATOM 654 C CA . GLN A 1 82 ? -6.184 -3.234 4.357 1.00 89.44 82 GLN A CA 1
ATOM 655 C C . GLN A 1 82 ? -5.811 -4.486 3.547 1.00 89.44 82 GLN A C 1
ATOM 657 O O . GLN A 1 82 ? -4.632 -4.696 3.254 1.00 89.44 82 GLN A O 1
ATOM 662 N N . GLU A 1 83 ? -6.781 -5.333 3.207 1.00 90.25 83 GLU A N 1
ATOM 663 C CA . GLU A 1 83 ? -6.568 -6.515 2.366 1.00 90.25 83 GLU A CA 1
ATOM 664 C C . GLU A 1 83 ? -6.220 -6.124 0.931 1.00 90.25 83 GLU A C 1
ATOM 666 O O . GLU A 1 83 ? -5.208 -6.594 0.409 1.00 90.25 83 GLU A O 1
ATOM 671 N N . GLU A 1 84 ? -6.979 -5.194 0.340 1.00 88.19 84 GLU A N 1
ATOM 672 C CA . GLU A 1 84 ? -6.676 -4.608 -0.968 1.00 88.19 84 GLU A CA 1
ATOM 673 C C . GLU A 1 84 ? -5.245 -4.048 -0.968 1.00 88.19 84 GLU A C 1
ATOM 675 O O . GLU A 1 84 ? -4.424 -4.438 -1.798 1.00 88.19 84 GLU A O 1
ATOM 680 N N . PHE A 1 85 ? -4.890 -3.250 0.043 1.00 88.50 85 PHE A N 1
ATOM 681 C CA . PHE A 1 85 ? -3.577 -2.622 0.196 1.00 88.50 85 PHE A CA 1
ATOM 682 C C . PHE A 1 85 ? -2.392 -3.602 0.187 1.00 88.50 85 PHE A C 1
ATOM 684 O O . PHE A 1 85 ? -1.327 -3.291 -0.361 1.00 88.50 85 PHE A O 1
ATOM 691 N N . LYS A 1 86 ? -2.554 -4.806 0.751 1.00 85.62 86 LYS A N 1
ATOM 692 C CA . LYS A 1 86 ? -1.497 -5.836 0.740 1.00 85.62 86 LYS A CA 1
ATOM 693 C C . LYS A 1 86 ? -1.165 -6.312 -0.674 1.00 85.62 86 LYS A C 1
ATOM 695 O O . LYS A 1 86 ? -0.020 -6.671 -0.931 1.00 85.62 86 LYS A O 1
ATOM 700 N N . THR A 1 87 ? -2.141 -6.291 -1.577 1.00 87.31 87 THR A N 1
ATOM 701 C CA . THR A 1 87 ? -2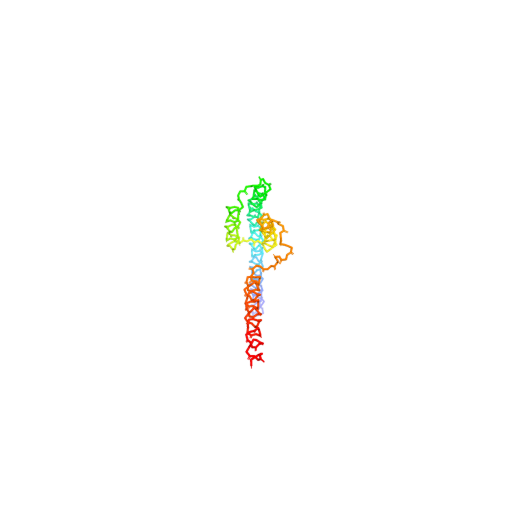.002 -6.796 -2.952 1.00 87.31 87 THR A CA 1
ATOM 702 C C . THR A 1 87 ? -1.556 -5.734 -3.959 1.00 87.31 87 THR A C 1
ATOM 704 O O . THR A 1 87 ? -1.168 -6.072 -5.075 1.00 87.31 87 THR A O 1
ATOM 707 N N . LEU A 1 88 ? -1.563 -4.453 -3.576 1.00 86.44 88 LEU A N 1
ATOM 708 C CA . LEU A 1 88 ? -1.239 -3.357 -4.486 1.00 86.44 88 LEU A CA 1
ATOM 709 C C . LEU A 1 88 ? 0.252 -3.302 -4.837 1.00 86.44 88 LEU A C 1
ATOM 711 O O . LEU A 1 88 ? 1.131 -3.414 -3.973 1.00 86.44 88 LEU A O 1
ATOM 715 N N . ASN A 1 89 ? 0.518 -3.057 -6.121 1.00 84.56 89 ASN A N 1
ATOM 716 C CA . ASN A 1 89 ? 1.847 -2.773 -6.643 1.00 84.56 89 ASN A CA 1
ATOM 717 C C . ASN A 1 89 ? 2.015 -1.257 -6.814 1.00 84.56 89 ASN A C 1
ATOM 719 O O . ASN A 1 89 ? 1.672 -0.696 -7.852 1.00 84.56 89 ASN A O 1
ATOM 723 N N . ILE A 1 90 ? 2.491 -0.608 -5.756 1.00 88.31 90 ILE A N 1
ATOM 724 C CA . ILE A 1 90 ? 2.696 0.841 -5.667 1.00 88.31 90 ILE A CA 1
ATOM 725 C C . ILE A 1 90 ? 4.126 1.141 -5.223 1.00 88.31 90 ILE A C 1
ATOM 727 O O . ILE A 1 90 ? 4.818 0.262 -4.695 1.00 88.31 90 ILE A O 1
ATOM 731 N N . ASN A 1 91 ? 4.568 2.383 -5.421 1.00 88.56 91 ASN A N 1
ATOM 732 C CA . ASN A 1 91 ? 5.877 2.813 -4.944 1.00 88.56 91 ASN A CA 1
ATOM 733 C C . ASN A 1 91 ? 5.954 2.700 -3.410 1.00 88.56 91 ASN A C 1
ATOM 735 O O . ASN A 1 91 ? 4.956 2.828 -2.699 1.00 88.56 91 ASN A O 1
ATOM 739 N N . ARG A 1 92 ? 7.160 2.468 -2.890 1.00 88.50 92 ARG A N 1
ATOM 740 C CA . ARG A 1 92 ? 7.409 2.310 -1.455 1.00 88.50 92 ARG A CA 1
ATOM 741 C C . ARG A 1 92 ? 6.992 3.546 -0.656 1.00 88.50 92 ARG A C 1
ATOM 743 O O . ARG A 1 92 ? 6.383 3.401 0.394 1.00 88.50 92 ARG A O 1
ATOM 750 N N . GLU A 1 93 ? 7.285 4.737 -1.168 1.00 88.94 93 GLU A N 1
ATOM 751 C CA . GLU A 1 93 ? 6.942 6.000 -0.502 1.00 88.94 93 GLU A CA 1
ATOM 752 C C . GLU A 1 93 ? 5.423 6.155 -0.344 1.00 88.94 93 GLU A C 1
ATOM 754 O O . GLU A 1 93 ? 4.932 6.384 0.761 1.00 88.94 93 GLU A O 1
ATOM 759 N N . ASP A 1 94 ? 4.670 5.933 -1.425 1.00 88.19 94 ASP A N 1
ATOM 760 C CA . ASP A 1 94 ? 3.204 5.975 -1.408 1.00 88.19 94 ASP A CA 1
ATOM 761 C C . ASP A 1 94 ? 2.621 4.901 -0.480 1.00 88.19 94 ASP A C 1
ATOM 763 O O . ASP A 1 94 ? 1.663 5.149 0.257 1.00 88.19 94 ASP A O 1
ATOM 767 N N . ARG A 1 95 ? 3.242 3.714 -0.455 1.00 89.75 95 ARG A N 1
ATOM 768 C CA . ARG A 1 95 ? 2.876 2.624 0.454 1.00 89.75 95 ARG A CA 1
ATOM 769 C C . ARG A 1 95 ? 3.012 3.035 1.916 1.00 89.75 95 ARG A C 1
ATOM 771 O O . ARG A 1 95 ? 2.087 2.803 2.694 1.00 89.75 95 ARG A O 1
ATOM 778 N N . ASP A 1 96 ? 4.127 3.656 2.282 1.00 90.06 96 ASP A N 1
ATOM 779 C CA . ASP A 1 96 ? 4.385 4.103 3.652 1.00 90.06 96 ASP A CA 1
ATOM 780 C C . ASP A 1 96 ? 3.399 5.206 4.076 1.00 90.06 96 ASP A C 1
ATOM 782 O O . ASP A 1 96 ? 2.904 5.200 5.207 1.00 90.06 96 ASP A O 1
ATOM 786 N N . ILE A 1 97 ? 3.059 6.126 3.165 1.00 90.00 97 ILE A N 1
ATOM 787 C CA . ILE A 1 97 ? 2.070 7.190 3.405 1.00 90.00 97 ILE A CA 1
ATOM 788 C C . ILE A 1 97 ? 0.673 6.599 3.631 1.00 90.00 97 ILE A C 1
ATOM 790 O O . ILE A 1 97 ? 0.013 6.929 4.619 1.00 90.00 97 ILE A O 1
ATOM 794 N N . LEU A 1 98 ? 0.222 5.709 2.744 1.00 89.88 98 LEU A N 1
ATOM 795 C CA . LEU A 1 98 ? -1.080 5.050 2.862 1.00 89.88 98 LEU A CA 1
ATOM 796 C C . LEU A 1 98 ? -1.180 4.200 4.128 1.00 89.88 98 LEU A C 1
ATOM 798 O O . LEU A 1 98 ? -2.216 4.209 4.791 1.00 89.88 98 LEU A O 1
ATOM 802 N N . TRP A 1 99 ? -0.107 3.498 4.495 1.00 90.38 99 TRP A N 1
ATOM 803 C CA . TRP A 1 99 ? -0.072 2.692 5.712 1.00 90.38 99 TRP A CA 1
ATOM 804 C C . TRP A 1 99 ? -0.251 3.542 6.975 1.00 90.38 99 TRP A C 1
ATOM 806 O O . TRP A 1 99 ? -1.024 3.167 7.859 1.00 90.38 99 TRP A O 1
ATOM 816 N N . LYS A 1 100 ? 0.405 4.709 7.048 1.00 91.19 100 LYS A N 1
ATOM 817 C CA . LYS A 1 100 ? 0.222 5.658 8.159 1.00 91.19 100 LYS A CA 1
ATOM 818 C C . LYS A 1 100 ? -1.229 6.121 8.265 1.00 91.19 100 LYS A C 1
ATOM 820 O O . LYS A 1 100 ? -1.821 5.980 9.330 1.00 91.19 100 LYS A O 1
ATOM 825 N N . LYS A 1 101 ? -1.826 6.560 7.154 1.00 90.06 101 LYS A N 1
ATOM 826 C CA . LYS A 1 101 ? -3.228 7.008 7.126 1.00 90.06 101 LYS A CA 1
ATOM 827 C C . LYS A 1 101 ? -4.215 5.906 7.494 1.00 90.06 101 LYS A C 1
ATOM 829 O O . LYS A 1 101 ? -5.148 6.130 8.255 1.00 90.06 101 LYS A O 1
ATOM 834 N N . LEU A 1 102 ? -4.001 4.693 6.987 1.00 90.94 102 LEU A N 1
ATOM 835 C CA . LEU A 1 102 ? -4.842 3.549 7.325 1.00 90.94 102 LEU A CA 1
ATOM 836 C C . LEU A 1 102 ? -4.787 3.250 8.833 1.00 90.94 102 LEU A C 1
ATOM 838 O O . LEU A 1 102 ? -5.823 3.017 9.454 1.00 90.94 102 LEU A O 1
ATOM 842 N N . ASN A 1 103 ? -3.595 3.296 9.436 1.00 89.19 103 ASN A N 1
ATOM 843 C CA . ASN A 1 103 ? -3.437 3.137 10.883 1.00 89.19 103 ASN A CA 1
ATOM 844 C C . ASN A 1 103 ? -4.107 4.266 11.674 1.00 89.19 103 ASN A C 1
ATOM 846 O O . ASN A 1 103 ? -4.753 3.988 12.684 1.00 89.19 103 ASN A O 1
ATOM 850 N N . GLU A 1 104 ? -3.981 5.515 11.224 1.00 90.12 104 GLU A N 1
ATOM 851 C CA . GLU A 1 104 ? -4.657 6.669 11.829 1.00 90.12 104 GLU A CA 1
ATOM 852 C C . GLU A 1 104 ? -6.182 6.492 11.810 1.00 90.12 104 GLU A C 1
ATOM 854 O O . GLU A 1 104 ? -6.825 6.626 12.852 1.00 90.12 104 GLU A O 1
ATOM 859 N N . ALA A 1 105 ? -6.755 6.064 10.681 1.00 88.44 105 ALA A N 1
ATOM 860 C CA . ALA A 1 105 ? -8.183 5.770 10.571 1.00 88.44 105 ALA A CA 1
ATOM 861 C C . ALA A 1 105 ? -8.623 4.638 11.522 1.00 88.44 105 ALA A C 1
ATOM 863 O O . ALA A 1 105 ? -9.646 4.747 12.204 1.00 88.44 105 ALA A O 1
ATOM 864 N N . PHE A 1 106 ? -7.835 3.561 11.637 1.00 89.19 106 PHE A N 1
ATOM 865 C CA . PHE A 1 106 ? -8.110 2.492 12.604 1.00 89.19 106 PHE A CA 1
ATOM 866 C C . PHE A 1 106 ? -8.037 2.975 14.055 1.00 89.19 106 PHE A C 1
ATOM 868 O O . P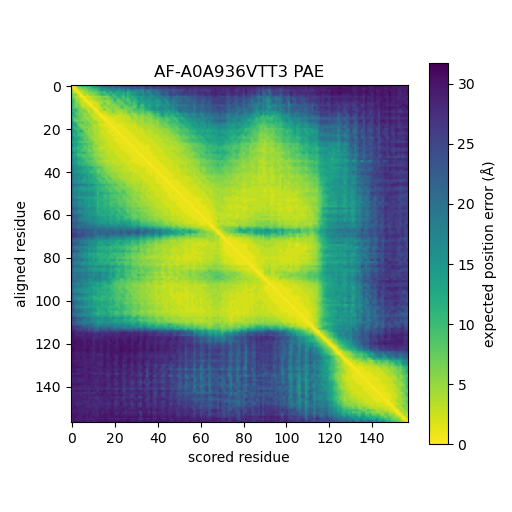HE A 1 106 ? -8.849 2.543 14.879 1.00 89.19 106 PHE A O 1
ATOM 875 N N . LYS A 1 107 ? -7.084 3.855 14.376 1.00 88.56 107 LYS A N 1
ATOM 876 C CA . LYS A 1 107 ? -6.958 4.464 15.702 1.00 88.56 107 LYS A CA 1
ATOM 877 C C . LYS A 1 107 ? -8.192 5.309 16.023 1.00 88.56 107 LYS A C 1
ATOM 879 O O . LYS A 1 107 ? -8.802 5.093 17.067 1.00 88.56 107 LYS A O 1
ATOM 884 N N . ALA A 1 108 ? -8.637 6.147 15.087 1.00 86.31 108 ALA A N 1
ATOM 885 C CA . ALA A 1 108 ? -9.832 6.973 15.244 1.00 86.31 108 ALA A CA 1
ATOM 886 C C . ALA A 1 108 ? -11.103 6.140 15.510 1.00 86.31 108 ALA A C 1
ATOM 888 O O . ALA A 1 108 ? -11.881 6.465 16.410 1.00 86.31 108 ALA A O 1
ATOM 889 N N . ILE A 1 109 ? -11.306 5.024 14.790 1.00 85.69 109 ILE A N 1
ATOM 890 C CA . ILE A 1 109 ? -12.445 4.121 15.054 1.00 85.69 109 ILE A CA 1
ATOM 891 C C . ILE A 1 109 ? -12.369 3.519 16.459 1.00 85.69 109 ILE A C 1
ATOM 893 O O . ILE A 1 109 ? -13.388 3.428 17.145 1.00 85.69 109 ILE A O 1
ATOM 897 N N . ARG A 1 110 ? -11.183 3.081 16.892 1.00 83.38 110 ARG A N 1
ATOM 898 C CA . ARG A 1 110 ? -11.004 2.453 18.210 1.00 83.38 110 ARG A CA 1
ATOM 899 C C . ARG A 1 110 ? -11.237 3.433 19.345 1.00 83.38 110 ARG A C 1
ATOM 901 O O . ARG A 1 110 ? -11.968 3.096 20.265 1.00 83.38 110 ARG A O 1
ATOM 908 N N . GLU A 1 111 ? -10.701 4.645 19.249 1.00 83.69 111 GLU A N 1
ATOM 909 C CA . GLU A 1 111 ? -10.915 5.692 20.253 1.00 83.69 111 GLU A CA 1
ATOM 910 C C . GLU A 1 111 ? -12.403 6.020 20.417 1.00 83.69 111 GLU A C 1
ATOM 912 O O . GLU A 1 111 ? -12.894 6.149 21.541 1.00 83.69 111 GLU A O 1
ATOM 917 N N . LYS A 1 112 ? -13.147 6.076 19.303 1.00 80.94 112 LYS A N 1
ATOM 918 C CA . LYS A 1 112 ? -14.604 6.269 19.312 1.00 80.94 112 LYS A CA 1
ATOM 919 C C . LYS A 1 112 ? -15.365 5.068 19.877 1.00 80.94 112 LYS A C 1
ATOM 921 O O . LYS A 1 112 ? -16.367 5.265 20.557 1.00 80.94 112 LYS A O 1
ATOM 926 N N . ARG A 1 113 ? -14.911 3.837 19.611 1.00 75.00 113 ARG A N 1
ATOM 927 C CA . ARG A 1 113 ? -15.537 2.601 20.115 1.00 75.00 113 ARG A CA 1
ATOM 928 C C . ARG A 1 113 ? -15.301 2.400 21.610 1.00 75.00 113 ARG A C 1
ATOM 930 O O . ARG A 1 113 ? -16.223 2.026 22.325 1.00 75.00 113 ARG A O 1
ATOM 937 N N . ASP A 1 114 ? -14.081 2.655 22.066 1.00 67.94 114 ASP A N 1
ATOM 938 C CA . ASP A 1 114 ? -13.632 2.367 23.430 1.00 67.94 114 ASP A CA 1
ATOM 939 C C . ASP A 1 114 ? -13.819 3.585 24.365 1.00 67.94 114 ASP A C 1
ATOM 941 O O . ASP A 1 114 ? -13.401 3.568 25.524 1.00 67.94 114 ASP A O 1
ATOM 945 N N . GLY A 1 115 ? -14.485 4.643 23.879 1.00 60.5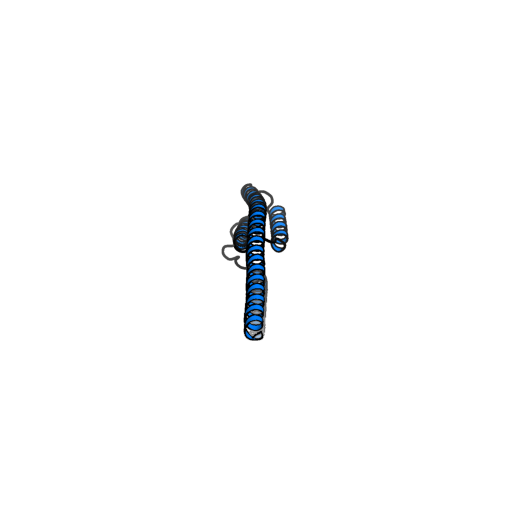0 115 GLY A N 1
ATOM 946 C CA . GLY A 1 115 ? -14.876 5.816 24.665 1.00 60.50 115 GLY A CA 1
ATOM 947 C C . GLY A 1 115 ? -13.692 6.616 25.211 1.00 60.50 115 GLY A C 1
ATOM 948 O O . GLY A 1 115 ? -13.778 7.138 26.318 1.00 60.50 115 GLY A O 1
ATOM 949 N N . GLY A 1 116 ? -12.575 6.670 24.477 1.00 55.75 116 GLY A N 1
ATOM 950 C CA . GLY A 1 116 ? -11.364 7.378 24.906 1.00 55.75 116 GLY A CA 1
ATOM 951 C C . GLY A 1 116 ? -10.550 6.682 26.006 1.00 55.75 116 GLY A C 1
ATOM 952 O O . GLY A 1 116 ? -9.641 7.293 26.554 1.00 55.75 116 GLY A O 1
ATOM 953 N N . LYS A 1 117 ? -10.817 5.409 26.336 1.00 47.31 117 LYS A N 1
ATOM 954 C CA . LYS A 1 117 ? -10.059 4.674 27.374 1.00 47.31 117 LYS A CA 1
ATOM 955 C C . LYS A 1 117 ? -8.706 4.102 26.919 1.00 47.31 117 LYS A C 1
ATOM 957 O O . LYS A 1 117 ? -8.092 3.345 27.665 1.00 47.31 117 LYS A O 1
ATOM 962 N N . SER A 1 118 ? -8.229 4.418 25.716 1.00 47.28 118 SER A N 1
ATOM 963 C CA . SER A 1 118 ? -7.074 3.745 25.106 1.00 47.28 118 SER A CA 1
ATOM 964 C C . SER A 1 118 ? -5.933 4.699 24.738 1.00 47.28 118 SER A C 1
ATOM 966 O O . SER A 1 118 ? -5.585 4.826 23.566 1.00 47.28 118 SER A O 1
ATOM 968 N N . GLU A 1 119 ? -5.289 5.323 25.723 1.00 45.16 119 GLU A N 1
ATOM 969 C CA . GLU A 1 119 ? -3.982 5.975 25.505 1.00 45.16 119 GLU A CA 1
ATOM 970 C C . GLU A 1 119 ? -2.816 4.963 25.379 1.00 45.16 119 GLU A C 1
ATOM 972 O O . GLU A 1 119 ? -1.700 5.340 25.031 1.00 45.16 119 GLU A O 1
ATOM 977 N N . HIS A 1 120 ? -3.061 3.655 25.557 1.00 43.59 120 HIS A N 1
ATOM 978 C CA . HIS A 1 120 ? -2.016 2.615 25.549 1.00 43.59 120 HIS A CA 1
ATOM 979 C C . HIS A 1 120 ? -2.201 1.476 24.528 1.00 43.59 120 HIS A C 1
ATOM 981 O O . HIS A 1 120 ? -1.632 0.403 24.691 1.00 43.59 120 HIS A O 1
ATOM 987 N N . ALA A 1 121 ? -2.946 1.679 23.440 1.00 45.09 121 ALA A N 1
ATOM 988 C CA . ALA A 1 121 ? -3.141 0.643 22.416 1.00 45.09 121 ALA A CA 1
ATOM 989 C C . ALA A 1 121 ? -2.210 0.827 21.203 1.00 45.09 121 ALA A C 1
ATOM 991 O O . ALA A 1 121 ? -2.670 0.980 20.071 1.00 45.09 121 ALA A O 1
ATOM 992 N N . ASN A 1 122 ? -0.895 0.821 21.429 1.00 40.94 122 ASN A N 1
ATOM 993 C CA . ASN A 1 122 ? 0.082 0.687 20.349 1.00 40.94 122 ASN A CA 1
ATOM 994 C C . ASN A 1 122 ? 0.560 -0.774 20.308 1.00 40.94 122 ASN A C 1
ATOM 996 O O . ASN A 1 122 ? 1.006 -1.299 21.321 1.00 40.94 122 ASN A O 1
ATOM 1000 N N . SER A 1 123 ? 0.473 -1.408 19.133 1.00 42.12 123 SER A N 1
ATOM 1001 C CA . SER A 1 123 ? 0.809 -2.815 18.812 1.00 42.12 123 SER A CA 1
ATOM 1002 C C . SER A 1 123 ? -0.251 -3.882 19.164 1.00 42.12 123 SER A C 1
ATOM 1004 O O . SER A 1 123 ? -0.273 -4.535 20.202 1.00 42.12 123 SER A O 1
ATOM 1006 N N . ASN A 1 124 ? -1.147 -4.123 18.209 1.00 48.47 124 ASN A N 1
ATOM 1007 C CA . ASN A 1 124 ? -2.291 -5.021 18.361 1.00 48.47 124 ASN A CA 1
ATOM 1008 C C . ASN A 1 124 ? -1.980 -6.525 18.221 1.00 48.47 124 ASN A C 1
ATOM 1010 O O . ASN A 1 124 ? -2.910 -7.316 18.121 1.00 48.47 124 ASN A O 1
ATOM 1014 N N . PHE A 1 125 ? -0.704 -6.909 18.165 1.00 46.53 125 PHE A N 1
ATOM 1015 C CA . PHE A 1 125 ? -0.270 -8.311 18.182 1.00 46.53 125 PHE A CA 1
ATOM 1016 C C . PHE A 1 125 ? 0.322 -8.693 19.550 1.00 46.53 125 PHE A C 1
ATOM 1018 O O . PHE A 1 125 ? 0.012 -9.758 20.073 1.00 46.53 125 PHE A O 1
ATOM 1025 N N . ASP A 1 126 ? 1.074 -7.789 20.188 1.00 47.28 126 ASP A N 1
ATOM 1026 C CA . ASP A 1 126 ? 1.608 -8.001 21.540 1.00 47.28 126 ASP A CA 1
ATOM 1027 C C . ASP A 1 126 ? 0.582 -7.718 22.646 1.00 47.28 126 ASP A C 1
ATOM 1029 O O . ASP A 1 126 ? 0.609 -8.370 23.690 1.00 47.28 126 ASP A O 1
ATOM 1033 N N . SER A 1 127 ? -0.368 -6.800 22.426 1.00 53.53 127 SER A N 1
ATOM 1034 C CA . SER A 1 127 ? -1.375 -6.450 23.441 1.00 53.53 127 SER A CA 1
ATOM 1035 C C . SER A 1 127 ? -2.317 -7.610 23.779 1.00 53.53 127 SER A C 1
ATOM 1037 O O . SER A 1 127 ? -2.677 -7.782 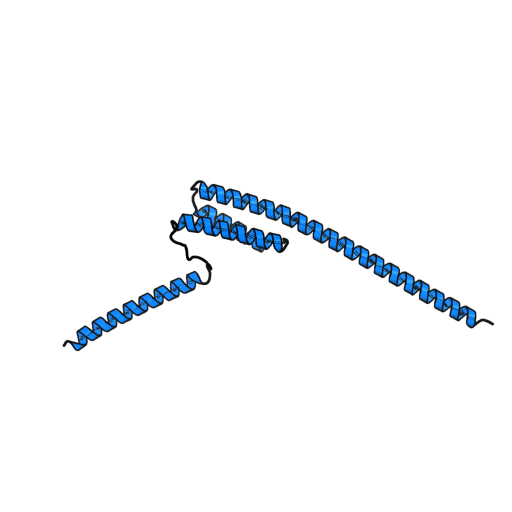24.936 1.00 53.53 127 SER A O 1
ATOM 1039 N N . GLU A 1 128 ? -2.694 -8.440 22.803 1.00 57.56 128 GLU A N 1
ATOM 1040 C CA . GLU A 1 128 ? -3.622 -9.560 23.028 1.00 57.56 128 GLU A CA 1
ATOM 1041 C C . GLU A 1 128 ? -2.942 -10.713 23.799 1.00 57.56 128 GLU A C 1
ATOM 1043 O O . GLU A 1 128 ? -3.564 -11.376 24.635 1.00 57.56 128 GLU A O 1
ATOM 1048 N N . ASN A 1 129 ? -1.630 -10.896 23.592 1.00 60.31 129 ASN A N 1
ATOM 1049 C CA . ASN A 1 129 ? -0.794 -11.787 24.399 1.00 60.31 129 ASN A CA 1
ATOM 1050 C C . ASN A 1 129 ? -0.577 -11.239 25.813 1.00 60.31 129 ASN A C 1
ATOM 1052 O O . ASN A 1 129 ? -0.728 -11.989 26.779 1.00 60.31 129 ASN A O 1
ATOM 1056 N N . ASN A 1 130 ? -0.281 -9.946 25.954 1.00 65.56 130 ASN A N 1
ATOM 1057 C CA . ASN A 1 130 ? -0.089 -9.321 27.261 1.00 65.56 130 ASN A CA 1
ATOM 1058 C C . ASN A 1 130 ? -1.377 -9.313 28.091 1.00 65.56 130 ASN A C 1
ATOM 1060 O O . ASN A 1 130 ? -1.336 -9.699 29.253 1.00 65.56 130 ASN A O 1
ATOM 1064 N N . ASP A 1 131 ? -2.534 -9.011 27.501 1.00 74.44 131 ASP A N 1
ATOM 1065 C CA . ASP A 1 131 ? -3.824 -9.072 28.202 1.00 74.44 131 ASP A CA 1
ATOM 1066 C C . ASP A 1 131 ? -4.142 -10.490 28.694 1.00 74.44 131 ASP A C 1
ATOM 1068 O O . ASP A 1 131 ? -4.678 -10.689 29.789 1.00 74.44 131 ASP A O 1
ATOM 1072 N N . ARG A 1 132 ? -3.786 -11.510 27.906 1.00 81.25 132 ARG A N 1
ATOM 1073 C CA . ARG A 1 132 ? -3.944 -12.914 28.301 1.00 81.25 132 ARG A CA 1
ATOM 1074 C C . ARG A 1 132 ? -2.991 -13.304 29.431 1.00 81.25 132 ARG A C 1
ATOM 1076 O O . ARG A 1 132 ? -3.396 -14.054 30.321 1.00 81.25 132 ARG A O 1
ATOM 1083 N N . ILE A 1 133 ? -1.749 -12.828 29.392 1.00 81.56 133 ILE A N 1
ATOM 1084 C CA . ILE A 1 133 ? -0.738 -13.067 30.430 1.00 81.56 133 ILE A CA 1
ATOM 1085 C C . ILE A 1 133 ? -1.145 -12.375 31.736 1.00 81.56 133 ILE A C 1
ATOM 1087 O O . ILE A 1 133 ? -1.143 -13.030 32.776 1.00 81.56 133 ILE A O 1
ATOM 1091 N N . SER A 1 134 ? -1.605 -11.124 31.685 1.00 80.25 134 SER A N 1
ATOM 1092 C CA . SER A 1 134 ? -2.089 -10.373 32.851 1.00 80.25 134 SER A CA 1
ATOM 1093 C C . SER A 1 134 ? -3.283 -11.056 33.519 1.00 80.25 134 SER A C 1
ATOM 1095 O O . SER A 1 134 ? -3.257 -11.305 34.718 1.00 80.25 134 SER A O 1
ATOM 1097 N N . ARG A 1 135 ? -4.282 -11.508 32.744 1.00 87.81 135 ARG A N 1
ATOM 1098 C CA . ARG A 1 135 ? -5.423 -12.270 33.297 1.00 87.81 135 ARG A CA 1
ATOM 1099 C C . ARG A 1 135 ? -5.001 -13.584 33.957 1.00 87.81 135 ARG A C 1
ATOM 1101 O O . ARG A 1 135 ? -5.617 -14.011 34.932 1.00 87.81 135 ARG A O 1
ATOM 1108 N N . ARG A 1 136 ? -3.973 -14.255 33.425 1.00 87.62 136 ARG A N 1
ATOM 1109 C CA . ARG A 1 136 ? -3.405 -15.465 34.043 1.00 87.62 136 ARG A CA 1
ATOM 1110 C C . ARG A 1 136 ? -2.668 -15.134 35.334 1.00 87.62 136 ARG A C 1
ATOM 1112 O O . ARG A 1 136 ? -2.836 -15.859 36.307 1.00 87.62 136 ARG A O 1
ATOM 1119 N N . PHE A 1 137 ? -1.893 -14.055 35.346 1.00 88.75 137 PHE A N 1
ATOM 1120 C CA . PHE A 1 137 ? -1.185 -13.575 36.527 1.00 88.75 137 PHE A CA 1
ATOM 1121 C C . PHE A 1 137 ? -2.160 -13.215 37.656 1.00 88.75 137 PHE A C 1
ATOM 1123 O O . PHE A 1 137 ? -2.019 -13.728 38.764 1.00 88.75 137 PHE A O 1
ATOM 1130 N N . ASP A 1 138 ? -3.221 -12.467 37.351 1.00 92.56 138 ASP A N 1
ATOM 1131 C CA . ASP A 1 138 ? -4.279 -12.129 38.311 1.00 92.56 138 ASP A CA 1
ATOM 1132 C C . ASP A 1 138 ? -5.021 -13.375 38.814 1.00 92.56 138 ASP A C 1
ATOM 1134 O O . ASP A 1 138 ? -5.353 -13.492 39.995 1.00 92.56 138 ASP A O 1
ATOM 1138 N N . GLY A 1 139 ? -5.272 -14.348 37.932 1.00 93.62 139 GLY A N 1
ATOM 1139 C CA . GLY A 1 139 ? -5.859 -15.633 38.311 1.00 93.62 139 GLY A CA 1
ATOM 1140 C C . GLY A 1 139 ? -4.975 -16.423 39.281 1.00 93.62 139 GLY A C 1
ATOM 1141 O O . GLY A 1 139 ? -5.480 -16.979 40.258 1.00 93.62 139 GLY A O 1
ATOM 1142 N N . LEU A 1 140 ? -3.660 -16.436 39.045 1.00 94.62 140 LEU A N 1
ATOM 1143 C CA . LEU A 1 140 ? -2.685 -17.085 39.923 1.00 94.62 140 LEU A CA 1
ATOM 1144 C C . LEU A 1 140 ? -2.567 -16.364 41.270 1.00 94.62 140 LEU A C 1
ATOM 1146 O O . LEU A 1 140 ? -2.590 -17.032 42.299 1.00 94.62 140 LEU A O 1
ATOM 1150 N N . LEU A 1 141 ? -2.528 -15.029 41.288 1.00 92.44 141 LEU A N 1
ATOM 1151 C CA . LEU A 1 141 ? -2.537 -14.242 42.528 1.00 92.44 141 LEU A CA 1
ATOM 1152 C C . LEU A 1 141 ? -3.777 -14.531 43.377 1.00 92.44 141 LEU A C 1
ATOM 1154 O O . LEU A 1 141 ? -3.664 -14.791 44.573 1.00 92.44 141 LEU A O 1
ATOM 1158 N N . ASN A 1 142 ? -4.956 -14.563 42.754 1.00 93.12 142 ASN A N 1
ATOM 1159 C CA . ASN A 1 142 ? -6.199 -14.900 43.445 1.00 93.12 142 ASN A CA 1
ATOM 1160 C C . ASN A 1 142 ? -6.197 -16.339 43.986 1.00 93.12 142 ASN A C 1
ATOM 1162 O O . ASN A 1 142 ? -6.742 -16.599 45.059 1.00 93.12 142 ASN A O 1
ATOM 1166 N N . ALA A 1 143 ? -5.602 -17.288 43.259 1.00 93.00 143 ALA A N 1
ATOM 1167 C CA . ALA A 1 143 ? -5.461 -18.663 43.730 1.00 93.00 143 ALA A CA 1
ATOM 1168 C C . ALA A 1 143 ? -4.501 -18.757 44.927 1.00 93.00 143 ALA A C 1
ATOM 1170 O O . ALA A 1 143 ? -4.821 -19.430 45.904 1.00 93.00 143 ALA A O 1
ATOM 1171 N N . ILE A 1 144 ? -3.373 -18.041 44.882 1.00 89.06 144 ILE A N 1
ATOM 1172 C CA . ILE A 1 144 ? -2.408 -17.953 45.986 1.00 89.06 144 ILE A CA 1
ATOM 1173 C C . ILE A 1 144 ? -3.075 -17.363 47.229 1.00 89.06 144 ILE A C 1
ATOM 1175 O O . ILE A 1 144 ? -3.032 -17.992 48.280 1.00 89.06 144 ILE A O 1
ATOM 1179 N N . GLN A 1 145 ? -3.792 -16.245 47.101 1.00 90.75 145 GLN A N 1
ATOM 1180 C CA . GLN A 1 145 ? -4.510 -15.633 48.225 1.00 90.75 145 GLN A CA 1
ATOM 1181 C C . GLN A 1 145 ? -5.534 -16.583 48.860 1.00 90.75 145 GLN A C 1
ATOM 1183 O O . GLN A 1 145 ? -5.637 -16.665 50.083 1.00 90.75 145 GLN A O 1
ATOM 1188 N N . LYS A 1 146 ? -6.281 -17.342 48.048 1.00 89.12 146 LYS A N 1
ATOM 1189 C CA . LYS A 1 146 ? -7.227 -18.347 48.557 1.00 89.12 146 LYS A CA 1
ATOM 1190 C C . LYS A 1 146 ? -6.516 -19.494 49.276 1.00 89.12 146 LYS A C 1
ATOM 1192 O O . LYS A 1 146 ? -7.001 -19.951 50.311 1.00 89.12 146 LYS A O 1
ATOM 1197 N N . MET A 1 147 ? -5.373 -19.945 48.759 1.00 87.44 147 MET A N 1
ATOM 1198 C CA . MET A 1 147 ? -4.556 -20.966 49.418 1.00 87.44 147 MET A CA 1
ATOM 1199 C C . MET A 1 147 ? -3.982 -20.455 50.744 1.00 87.44 147 MET A C 1
ATOM 1201 O O . MET A 1 147 ? -4.116 -21.140 51.754 1.00 87.44 147 MET A O 1
ATOM 1205 N N . GLU A 1 148 ? -3.432 -19.242 50.786 1.00 85.56 148 GLU A N 1
ATOM 1206 C CA . GLU A 1 148 ? -2.915 -18.613 52.010 1.00 85.56 148 GLU A CA 1
ATOM 1207 C C . GLU A 1 148 ? -3.997 -18.466 53.085 1.00 85.56 148 GLU A C 1
ATOM 1209 O O . GLU A 1 148 ? -3.773 -18.818 54.243 1.00 85.56 148 GLU A O 1
ATOM 1214 N N . GLN A 1 149 ? -5.200 -18.031 52.702 1.00 85.69 149 GLN A N 1
ATOM 1215 C CA . GLN A 1 149 ? -6.346 -17.970 53.612 1.00 85.69 149 GLN A CA 1
ATOM 1216 C C . GLN A 1 149 ? -6.716 -19.361 54.147 1.00 85.69 149 GLN A C 1
ATOM 1218 O O . GLN A 1 149 ? -6.937 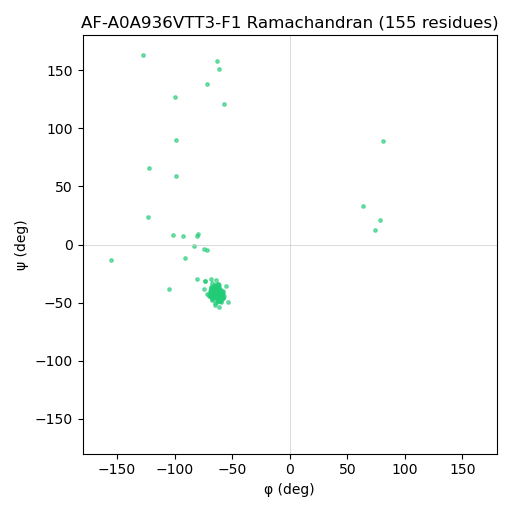-19.515 55.348 1.00 85.69 149 GLN A O 1
ATOM 1223 N N . SER A 1 150 ? -6.734 -20.387 53.288 1.00 80.75 150 SER A N 1
ATOM 1224 C CA . SER A 1 150 ? -7.037 -21.764 53.702 1.00 80.75 150 SER A CA 1
ATOM 1225 C C . SER A 1 150 ? -5.982 -22.359 54.645 1.00 80.75 150 SER A C 1
ATOM 1227 O O . SER A 1 150 ? -6.333 -23.009 55.630 1.00 80.75 150 SER A O 1
ATOM 1229 N N . ILE A 1 151 ? -4.696 -22.082 54.413 1.00 79.06 151 ILE A N 1
ATOM 1230 C CA . ILE A 1 151 ? -3.594 -22.513 55.281 1.00 79.06 151 ILE A CA 1
ATOM 1231 C C . ILE A 1 151 ? -3.666 -21.782 56.626 1.00 79.06 151 ILE A C 1
ATOM 1233 O O . ILE A 1 151 ? -3.554 -22.418 57.671 1.00 79.06 151 ILE A O 1
ATOM 1237 N N . GLY A 1 152 ? -3.929 -20.472 56.623 1.00 78.38 152 GLY A N 1
ATOM 1238 C CA . GLY A 1 152 ? -4.106 -19.690 57.849 1.00 78.38 152 GLY A CA 1
ATOM 1239 C C . GLY A 1 152 ? -5.293 -20.149 58.704 1.00 78.38 152 GLY A C 1
ATOM 1240 O O . GLY A 1 152 ? -5.208 -20.117 59.929 1.00 78.38 152 GLY A O 1
ATOM 1241 N N . LEU A 1 153 ? -6.378 -20.618 58.076 1.00 66.38 153 LEU A N 1
ATOM 1242 C CA . LEU A 1 153 ? -7.513 -21.254 58.760 1.00 66.38 153 LEU A CA 1
ATOM 1243 C C . LEU A 1 153 ? -7.138 -22.620 59.352 1.00 66.38 153 LEU A C 1
ATOM 1245 O O . LEU A 1 153 ? -7.550 -22.935 60.464 1.00 66.38 153 LEU A O 1
ATOM 1249 N N . THR A 1 154 ? -6.338 -23.406 58.629 1.00 66.38 154 THR A N 1
ATOM 1250 C CA . THR A 1 154 ? -5.932 -24.759 59.043 1.00 66.38 154 THR A CA 1
ATOM 1251 C C . THR A 1 154 ? -4.898 -24.743 60.176 1.00 66.38 154 THR A C 1
ATOM 1253 O O . THR A 1 154 ? -4.913 -25.627 61.019 1.00 66.38 154 THR A O 1
ATOM 1256 N N . LEU A 1 155 ? -4.028 -23.727 60.241 1.00 61.16 155 LEU A N 1
ATOM 1257 C CA . LEU A 1 155 ? -3.011 -23.565 61.296 1.00 61.16 155 LEU A CA 1
ATOM 1258 C C . LEU A 1 155 ? -3.540 -22.910 62.590 1.00 61.16 155 LEU A C 1
ATOM 1260 O O . LEU A 1 155 ? -2.771 -22.700 63.526 1.00 61.16 155 LEU A O 1
ATOM 1264 N N . ARG A 1 156 ? -4.827 -22.537 62.641 1.00 53.03 156 ARG A N 1
ATOM 1265 C CA . ARG A 1 156 ? -5.483 -21.921 63.812 1.00 53.03 156 ARG A CA 1
ATOM 1266 C C . ARG A 1 156 ? -6.339 -22.893 64.636 1.00 53.03 156 ARG A C 1
ATOM 1268 O O . ARG A 1 156 ? -7.043 -22.439 65.537 1.00 53.03 156 ARG A O 1
ATOM 1275 N N . ILE A 1 157 ? -6.278 -24.187 64.325 1.00 45.34 157 ILE A N 1
ATOM 1276 C CA . ILE A 1 157 ? -6.892 -25.307 65.056 1.00 45.34 157 ILE A CA 1
ATOM 1277 C C . ILE A 1 157 ? -5.755 -26.175 65.591 1.00 45.34 157 ILE A C 1
ATOM 1279 O O . ILE A 1 157 ? -5.859 -26.608 66.757 1.00 45.34 157 ILE A O 1
#

Foldseek 3Di:
DPPVVVVVVVVVVVVVVVVVVVVVVVVVVVVVVVVVVVVVVVQAVVQVVVLVVLVVVLVVLVVCLVVVHDLVVSLVVLVVSVVVLVPDRHDPVSNVVSVVSSVVSVVSSVCSVVVNPPPPPDDPVVVVVVVVVVVVVVVVVVVVVVVVVVVVVVVVD

Sequence (157 aa):
MGRSSKHIYDKNLFRDHSDSLKSKANTIFEELKSLRKALNAELNQKSKEITESINTRLSNIEQKINSGAVLKPLFDDLKKIQEEFKTLNINREDRDILWKKLNEAFKAIREKRDGGKSEHANSNFDSENNDRISRRFDGLLNAIQKMEQSIGLTLRI

Radius of gyration: 34.4 Å; Cα contacts (8 Å, |Δi|>4): 47; chains: 1; bounding box: 77×37×117 Å

Nearest PDB structures (foldseek):
  3na7-assembly1_A  TM=2.821E-01  e=9.063E+00  Helicobacter pylori NCTC 11638

pLDDT: mean 82.16, std 14.27, range [40.94, 97.25]

Solvent-accessible surface area (backbone atoms only — not comparable to full-atom values): 8877 Å² total; per-residue (Å²): 142,64,67,68,63,51,55,52,51,52,54,50,53,55,46,52,52,49,51,51,51,51,50,54,50,51,50,51,52,52,49,52,51,50,52,52,51,51,53,50,50,52,45,52,50,54,24,48,56,53,50,51,56,51,49,54,53,51,49,54,47,53,52,39,58,73,72,66,50,72,61,66,66,54,51,54,52,51,48,51,52,52,56,54,57,73,73,59,87,53,49,68,69,61,48,56,52,51,51,52,51,54,50,50,54,53,48,54,54,47,40,66,72,58,72,66,75,62,94,75,79,77,57,89,72,59,49,63,54,48,54,53,49,50,55,49,50,54,50,49,53,54,50,49,53,53,48,53,53,51,51,58,58,62,74,72,115

Mean predicted aligned error: 14.38 Å